Protein AF-A0A377AG97-F1 (afdb_monomer)

Nearest PDB structures (foldseek):
  5z38-assembly1_A  TM=9.979E-01  e=3.075E-13  Escherichia coli
  1k3e-assembly2_B-2  TM=8.581E-01  e=1.111E-08  Escherichia coli O157:H7
  5wez-assembly1_A  TM=9.655E-01  e=1.868E-07  Escherichia coli O127:H6 str. E2348/69
  3epu-assembly1_B  TM=1.001E+00  e=1.524E-06  Salmonella enterica subsp. enterica serovar Typhimurium
  3epu-assembly1_A  TM=9.786E-01  e=7.390E-07  Salmonella enterica subsp. enterica serovar Typhimurium

Organism: Escherichia coli (NCBI:txid562)

Structure (mmCIF, N/CA/C/O backbone):
data_AF-A0A377AG97-F1
#
_entry.id   AF-A0A377AG97-F1
#
loop_
_atom_site.group_PDB
_atom_site.id
_atom_site.type_symbol
_atom_site.label_atom_id
_atom_site.label_alt_id
_atom_site.label_comp_id
_atom_site.label_asym_id
_atom_site.label_entity_id
_atom_site.label_seq_id
_atom_site.pdbx_PDB_ins_code
_atom_site.Cartn_x
_atom_site.Cartn_y
_atom_site.Cartn_z
_atom_site.occupancy
_atom_site.B_iso_or_equiv
_atom_site.auth_seq_id
_atom_site.auth_comp_id
_atom_site.auth_asym_id
_atom_site.auth_atom_id
_atom_site.pdbx_PDB_model_num
ATOM 1 N N . MET A 1 1 ? -12.665 0.846 2.589 1.00 66.75 1 MET A N 1
ATOM 2 C CA . MET A 1 1 ? -12.618 0.433 1.165 1.00 66.75 1 MET A CA 1
ATOM 3 C C . MET A 1 1 ? -12.734 1.598 0.177 1.00 66.75 1 MET A C 1
ATOM 5 O O . MET A 1 1 ? -12.003 1.565 -0.797 1.00 66.75 1 MET A O 1
ATOM 9 N N . ASN A 1 2 ? -13.550 2.639 0.414 1.00 82.50 2 ASN A N 1
ATOM 10 C 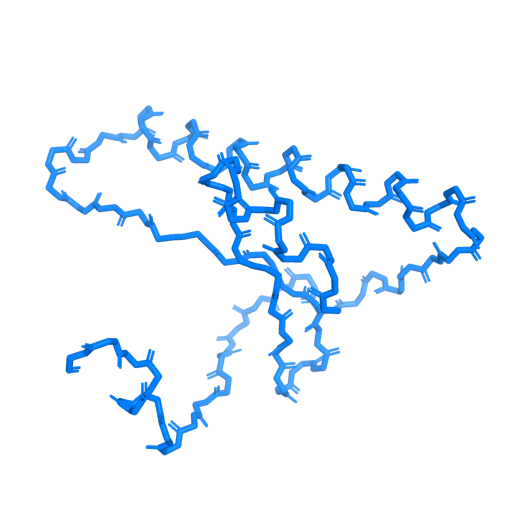CA . ASN A 1 2 ? -13.719 3.772 -0.525 1.00 82.50 2 ASN A CA 1
ATOM 11 C C . ASN A 1 2 ? -12.401 4.468 -0.953 1.00 82.50 2 ASN A C 1
ATOM 13 O O . ASN A 1 2 ? -12.246 4.844 -2.107 1.00 82.50 2 ASN A O 1
ATOM 17 N N . ALA A 1 3 ? -11.415 4.566 -0.052 1.00 84.88 3 ALA A N 1
ATOM 18 C CA . ALA A 1 3 ? -10.110 5.164 -0.351 1.00 84.88 3 ALA A CA 1
ATOM 19 C C . ALA A 1 3 ? -9.324 4.451 -1.473 1.00 84.88 3 ALA A C 1
ATOM 21 O O . ALA A 1 3 ? -8.532 5.096 -2.153 1.00 84.88 3 ALA A O 1
ATOM 22 N N . ASN A 1 4 ? -9.565 3.154 -1.716 1.00 89.12 4 ASN A N 1
ATOM 23 C CA . ASN A 1 4 ? -8.880 2.424 -2.790 1.00 89.12 4 ASN A CA 1
ATOM 24 C C . ASN A 1 4 ? -9.247 2.923 -4.191 1.00 89.12 4 ASN A C 1
ATOM 26 O O . ASN A 1 4 ? -8.459 2.726 -5.108 1.00 89.12 4 ASN A O 1
ATOM 30 N N . LEU A 1 5 ? -10.393 3.591 -4.364 1.00 87.44 5 LEU A N 1
ATOM 31 C CA . LEU A 1 5 ? -10.730 4.230 -5.639 1.00 87.44 5 LEU A CA 1
ATOM 32 C C . LEU A 1 5 ? -9.748 5.363 -5.951 1.00 87.44 5 LEU A C 1
ATOM 34 O O . LEU A 1 5 ? -9.176 5.401 -7.034 1.00 87.44 5 LEU A O 1
ATOM 38 N N . TRP A 1 6 ? -9.476 6.219 -4.963 1.00 85.06 6 TRP A N 1
ATOM 39 C CA . TRP A 1 6 ? -8.508 7.303 -5.107 1.00 85.06 6 TRP A CA 1
ATOM 40 C C . TRP A 1 6 ? -7.080 6.777 -5.306 1.00 85.06 6 TRP A C 1
ATOM 42 O O . TRP A 1 6 ? -6.357 7.277 -6.164 1.00 85.06 6 TRP A O 1
ATOM 52 N N . PHE A 1 7 ? -6.675 5.731 -4.575 1.00 89.44 7 PHE A N 1
ATOM 53 C CA . PHE A 1 7 ? -5.368 5.102 -4.797 1.00 89.44 7 PHE A CA 1
ATOM 54 C C . PHE A 1 7 ? -5.232 4.529 -6.215 1.00 89.44 7 PHE A C 1
ATOM 56 O O . PHE A 1 7 ? -4.209 4.751 -6.863 1.00 89.44 7 PHE A O 1
ATOM 63 N N . ALA A 1 8 ? -6.270 3.857 -6.724 1.00 87.69 8 ALA A N 1
ATOM 64 C CA . ALA A 1 8 ? -6.276 3.293 -8.072 1.00 87.69 8 ALA A CA 1
ATOM 65 C C . ALA A 1 8 ? -6.205 4.371 -9.168 1.00 87.69 8 ALA A C 1
ATOM 67 O O . ALA A 1 8 ? -5.462 4.201 -10.133 1.00 87.69 8 ALA A O 1
ATOM 68 N N . GLU A 1 9 ? -6.922 5.488 -9.013 1.00 87.50 9 GLU A N 1
ATOM 69 C CA . GLU A 1 9 ? -6.882 6.613 -9.964 1.00 87.50 9 GLU A CA 1
ATOM 70 C C . GLU A 1 9 ? -5.488 7.244 -10.082 1.00 87.50 9 GLU A C 1
ATOM 72 O O . GLU A 1 9 ? -5.101 7.682 -11.163 1.00 87.50 9 GLU A O 1
ATOM 77 N N . ASN A 1 10 ? -4.717 7.256 -8.992 1.00 86.62 10 ASN A N 1
ATOM 78 C CA . ASN A 1 10 ? -3.381 7.853 -8.954 1.00 86.62 10 ASN A CA 1
ATOM 79 C C . ASN A 1 10 ? -2.249 6.860 -9.267 1.00 86.62 10 ASN A C 1
ATOM 81 O O . ASN A 1 10 ? -1.081 7.232 -9.186 1.00 86.62 10 ASN A O 1
ATOM 85 N N . GLY A 1 11 ? -2.567 5.599 -9.591 1.00 86.88 11 GLY A N 1
ATOM 86 C CA . GLY A 1 11 ? -1.556 4.548 -9.762 1.00 86.88 11 GLY A CA 1
ATOM 87 C C . GLY A 1 11 ? -0.762 4.258 -8.482 1.00 86.88 11 GLY A C 1
ATOM 88 O O . GLY A 1 11 ? 0.373 3.796 -8.555 1.00 86.88 11 GLY A O 1
ATOM 89 N N . GLY A 1 12 ? -1.339 4.575 -7.321 1.00 90.06 12 GLY A N 1
ATOM 90 C CA . GLY A 1 12 ? -0.704 4.436 -6.018 1.00 90.06 12 GLY A CA 1
ATOM 91 C C . GLY A 1 12 ? -0.753 3.009 -5.456 1.00 90.06 12 GLY A C 1
ATOM 92 O O . GLY A 1 12 ? -1.265 2.086 -6.097 1.00 90.06 12 GLY A O 1
ATOM 93 N N . PRO A 1 13 ? -0.233 2.813 -4.232 1.00 96.75 13 PRO A N 1
ATOM 94 C CA . PRO A 1 13 ? -0.298 1.531 -3.540 1.00 96.75 13 PRO A CA 1
ATOM 95 C C . PRO A 1 13 ? -1.739 1.111 -3.234 1.00 96.75 13 PRO A C 1
ATOM 97 O O . PRO A 1 13 ? -2.620 1.938 -3.010 1.00 96.75 13 PRO A O 1
ATOM 100 N N . TYR A 1 14 ? -1.961 -0.194 -3.131 1.00 96.00 14 TYR A N 1
ATOM 101 C CA . TYR A 1 14 ? -3.224 -0.761 -2.674 1.00 96.00 14 TYR A CA 1
ATOM 102 C C . TYR A 1 14 ? -3.318 -0.693 -1.149 1.00 96.00 14 TYR A C 1
ATOM 104 O O . TYR A 1 14 ? -2.407 -1.149 -0.456 1.00 96.00 14 TYR A O 1
ATOM 112 N N . LEU A 1 15 ? -4.440 -0.191 -0.627 1.00 96.25 15 LEU A N 1
ATOM 113 C CA . LEU A 1 15 ? -4.779 -0.289 0.791 1.00 96.25 15 LEU A CA 1
ATOM 114 C C . LEU A 1 15 ? -5.320 -1.689 1.095 1.00 96.25 15 LEU A C 1
ATOM 116 O O . LEU A 1 15 ? -6.396 -2.071 0.618 1.00 96.25 15 LEU A O 1
ATOM 120 N N . CYS A 1 16 ? -4.578 -2.425 1.913 1.00 95.25 16 CYS A N 1
ATOM 121 C CA . CYS A 1 16 ? -4.776 -3.836 2.221 1.00 95.25 16 CYS A CA 1
ATOM 122 C C . CYS A 1 16 ? -4.906 -4.064 3.730 1.00 95.25 16 CYS A C 1
ATOM 124 O O . CYS A 1 16 ? -4.477 -3.245 4.538 1.00 95.25 16 CYS A O 1
ATOM 126 N N . TYR A 1 17 ? -5.463 -5.213 4.101 1.00 96.12 17 TYR A N 1
ATOM 127 C CA . TYR A 1 17 ? -5.460 -5.720 5.471 1.00 96.12 17 TYR A CA 1
ATOM 128 C C . TYR A 1 17 ? -4.634 -7.005 5.518 1.00 96.12 17 TYR A C 1
ATOM 130 O O . TYR A 1 17 ? -4.866 -7.904 4.705 1.00 96.12 17 TYR A O 1
ATOM 138 N N . GLU A 1 18 ? -3.681 -7.087 6.441 1.00 95.69 18 GLU A N 1
ATOM 139 C CA . GLU A 1 18 ? -2.912 -8.302 6.712 1.00 95.69 18 GLU A CA 1
ATOM 140 C C . GLU A 1 18 ? -3.547 -9.040 7.885 1.00 95.69 18 GLU A C 1
ATOM 142 O O . GLU A 1 18 ? -3.688 -8.492 8.976 1.00 95.69 18 GLU A O 1
ATOM 147 N N . SER A 1 19 ? -3.969 -10.282 7.661 1.00 93.44 19 SER A N 1
ATOM 148 C CA . SER A 1 19 ? -4.754 -11.015 8.653 1.00 93.44 19 SER A CA 1
ATOM 149 C C . SER A 1 19 ? -3.934 -11.563 9.819 1.00 93.44 19 SER A C 1
ATOM 151 O O . SER A 1 19 ? -4.502 -11.785 10.884 1.00 93.44 19 SER A O 1
ATOM 153 N N . GLY A 1 20 ? -2.634 -11.806 9.635 1.00 92.56 20 GLY A N 1
ATOM 154 C CA . GLY A 1 20 ? -1.768 -12.405 10.656 1.00 92.56 20 GLY A CA 1
ATOM 155 C C . GLY A 1 20 ? -1.432 -11.437 11.783 1.00 92.56 20 GLY A C 1
ATOM 156 O O . GLY A 1 20 ? -1.598 -11.760 12.955 1.00 92.56 20 GLY A O 1
ATOM 157 N N . ALA A 1 21 ? -1.009 -10.234 11.417 1.00 93.00 21 ALA A N 1
ATOM 158 C CA . ALA A 1 21 ? -0.681 -9.121 12.294 1.00 93.00 21 ALA A CA 1
ATOM 159 C C . ALA A 1 21 ? -1.877 -8.194 12.553 1.00 93.00 21 ALA A C 1
ATOM 161 O O . ALA A 1 21 ? -1.763 -7.252 13.329 1.00 93.00 21 ALA A O 1
ATOM 162 N N . GLN A 1 22 ? -3.010 -8.432 11.885 1.00 94.62 22 GLN A N 1
ATOM 163 C CA . GLN A 1 22 ? -4.203 -7.585 11.943 1.00 94.62 22 GLN A CA 1
ATOM 164 C C . GLN A 1 22 ? -3.919 -6.116 11.586 1.00 94.62 22 GLN A C 1
ATOM 166 O O . GLN A 1 22 ? -4.562 -5.202 12.102 1.00 94.62 22 GLN A O 1
ATOM 171 N N . SER A 1 23 ? -2.963 -5.888 10.685 1.00 94.69 23 SER A N 1
ATOM 172 C CA . SER A 1 23 ? -2.445 -4.563 10.358 1.00 94.69 23 SER A CA 1
AT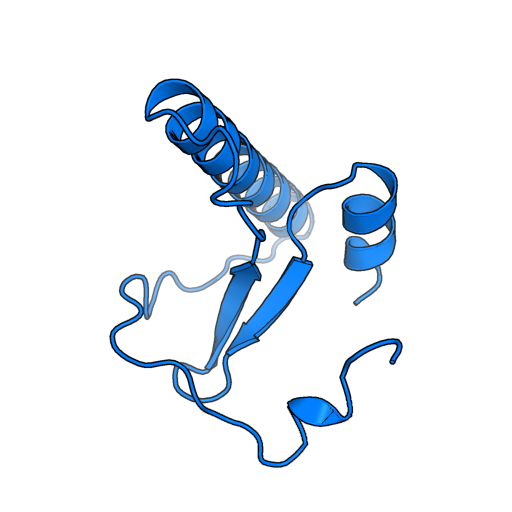OM 173 C C . SER A 1 23 ? -3.006 -4.021 9.044 1.00 94.69 23 SER A C 1
ATOM 175 O O . SER A 1 23 ? -3.408 -4.753 8.133 1.00 94.69 23 SER A O 1
ATOM 177 N N . LEU A 1 24 ? -3.037 -2.693 8.946 1.00 96.06 24 LEU A N 1
ATOM 178 C CA . LEU A 1 24 ? -3.316 -1.983 7.703 1.00 96.06 24 LEU A CA 1
ATOM 179 C C . LEU A 1 24 ? -2.012 -1.846 6.907 1.00 96.06 24 LEU A C 1
ATOM 181 O O . LEU A 1 24 ? -1.006 -1.398 7.450 1.00 96.06 24 LEU A O 1
ATOM 185 N N . LEU A 1 25 ? -2.033 -2.197 5.622 1.00 95.62 25 LEU A N 1
ATOM 186 C CA . LEU A 1 25 ? -0.856 -2.183 4.752 1.00 95.62 25 LEU A CA 1
ATOM 187 C C . LEU A 1 25 ? -1.089 -1.353 3.490 1.00 95.62 25 LEU A C 1
ATOM 189 O O . LEU A 1 25 ? -2.190 -1.335 2.940 1.00 95.62 25 LEU A O 1
ATOM 193 N N . LEU A 1 26 ? -0.017 -0.740 2.988 1.00 96.81 26 LEU A N 1
ATOM 194 C CA . LEU A 1 26 ? 0.058 -0.189 1.637 1.00 96.81 26 LEU A CA 1
ATOM 195 C C . LEU A 1 26 ? 0.994 -1.065 0.801 1.00 96.81 26 LEU A C 1
ATOM 197 O O . LEU A 1 26 ? 2.190 -1.133 1.070 1.00 96.81 26 LEU A O 1
ATOM 201 N N . AL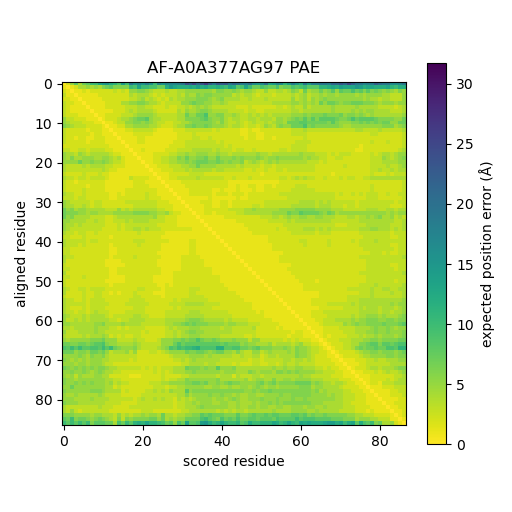A A 1 27 ? 0.444 -1.757 -0.196 1.00 96.69 27 ALA A N 1
ATOM 202 C CA . ALA A 1 27 ? 1.193 -2.674 -1.052 1.00 96.69 27 ALA A CA 1
ATOM 203 C C . ALA A 1 27 ? 1.379 -2.081 -2.454 1.00 96.69 27 ALA A C 1
ATOM 205 O O . ALA A 1 27 ? 0.400 -1.760 -3.127 1.00 96.69 27 ALA A O 1
ATOM 206 N N . LEU A 1 28 ? 2.626 -1.979 -2.918 1.00 97.00 28 LEU A N 1
ATOM 207 C CA . LEU A 1 28 ? 2.965 -1.508 -4.262 1.00 97.00 28 LEU A CA 1
ATOM 208 C C . LEU A 1 28 ? 3.836 -2.542 -4.973 1.00 97.00 28 LEU A C 1
ATOM 210 O O . LEU A 1 28 ? 4.807 -3.050 -4.413 1.00 97.00 28 LEU A O 1
ATOM 214 N N . ARG A 1 29 ? 3.480 -2.877 -6.215 1.00 97.12 29 ARG A N 1
ATOM 215 C CA . ARG A 1 29 ? 4.272 -3.795 -7.036 1.00 97.12 29 ARG A CA 1
ATOM 216 C C . ARG A 1 29 ? 5.379 -3.018 -7.740 1.00 97.12 29 ARG A C 1
ATOM 218 O O . ARG A 1 29 ? 5.081 -2.170 -8.571 1.00 97.12 29 ARG A O 1
ATOM 225 N N . PHE A 1 30 ? 6.627 -3.414 -7.511 1.00 97.25 30 PHE A N 1
ATOM 226 C CA . PHE A 1 30 ? 7.780 -2.911 -8.251 1.00 97.25 30 PHE A CA 1
ATOM 227 C C . PHE A 1 30 ? 8.209 -3.909 -9.347 1.00 97.25 30 PHE A C 1
ATOM 229 O O . PHE A 1 30 ? 8.475 -5.075 -9.030 1.00 97.25 30 PHE A O 1
ATOM 236 N N . PRO A 1 31 ? 8.234 -3.526 -10.638 1.00 96.62 31 PRO A N 1
ATOM 237 C CA . PRO A 1 31 ? 8.752 -4.384 -11.701 1.00 96.62 31 PRO A CA 1
ATOM 238 C C . PRO A 1 31 ? 10.278 -4.531 -11.594 1.00 96.62 31 PRO A C 1
ATOM 240 O O . PRO A 1 31 ? 10.979 -3.570 -11.295 1.00 96.62 31 PRO A O 1
ATOM 243 N N . LEU A 1 32 ? 10.790 -5.738 -11.855 1.00 97.00 32 LEU A N 1
ATOM 244 C CA . LEU A 1 32 ? 12.232 -6.022 -11.800 1.00 97.00 32 LEU A CA 1
ATOM 245 C C . LEU A 1 32 ? 12.951 -5.777 -13.135 1.00 97.00 32 LEU A C 1
ATOM 247 O O . LEU A 1 32 ? 14.169 -5.612 -13.151 1.00 97.00 32 LEU A O 1
ATOM 251 N N . ASP A 1 33 ? 12.207 -5.732 -14.238 1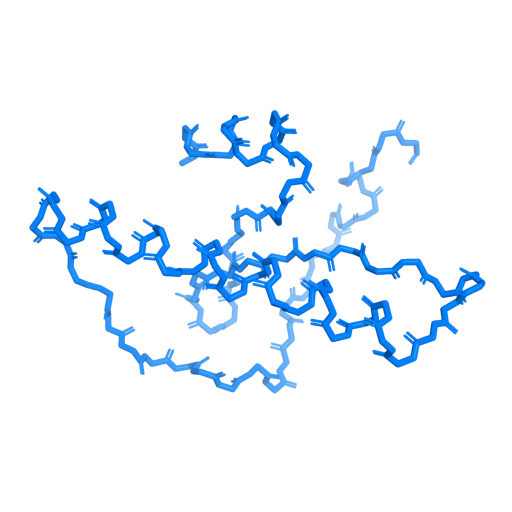.00 97.56 33 ASP A N 1
ATOM 252 C CA . ASP A 1 33 ? 12.752 -5.392 -15.550 1.00 97.56 33 ASP A CA 1
ATOM 253 C C . ASP A 1 33 ? 13.192 -3.916 -15.552 1.00 97.56 33 ASP A C 1
ATOM 255 O O . ASP A 1 33 ? 12.435 -3.034 -15.142 1.00 97.56 33 ASP A O 1
ATOM 259 N N . ASP A 1 34 ? 14.433 -3.648 -15.974 1.00 96.69 34 ASP A N 1
ATOM 260 C CA . ASP A 1 34 ? 15.079 -2.324 -15.936 1.00 96.69 34 ASP A CA 1
ATOM 261 C C . ASP A 1 34 ? 15.082 -1.642 -14.552 1.00 96.69 34 ASP A C 1
ATOM 263 O O . ASP A 1 34 ? 15.134 -0.406 -14.451 1.00 96.69 34 ASP A O 1
ATOM 267 N N . ALA A 1 35 ? 15.014 -2.427 -13.474 1.00 98.00 35 ALA A N 1
ATOM 268 C CA . ALA A 1 35 ? 15.067 -1.922 -12.112 1.00 98.00 35 ALA A CA 1
ATOM 269 C C . ALA A 1 35 ? 16.429 -1.287 -11.799 1.00 98.00 35 ALA A C 1
ATOM 271 O O . ALA A 1 35 ? 17.484 -1.874 -12.041 1.00 98.00 35 ALA A O 1
ATOM 272 N N . THR A 1 36 ? 16.396 -0.101 -11.193 1.00 98.06 36 THR A N 1
ATOM 273 C CA . THR A 1 36 ? 17.574 0.539 -10.600 1.00 98.06 36 THR A CA 1
ATOM 274 C C . THR A 1 36 ? 17.281 0.907 -9.147 1.00 98.06 36 THR A C 1
ATOM 276 O O . THR A 1 36 ? 16.106 1.059 -8.789 1.00 98.06 36 THR A O 1
ATOM 279 N N . PRO A 1 37 ? 18.313 1.064 -8.300 1.00 98.38 37 PRO A N 1
ATOM 280 C CA . PRO A 1 37 ? 18.130 1.532 -6.932 1.00 98.38 37 PRO A CA 1
ATOM 281 C C . PRO A 1 37 ? 17.380 2.866 -6.857 1.00 98.38 37 PRO A C 1
ATOM 283 O O . PRO A 1 37 ? 16.502 3.002 -6.015 1.00 98.38 37 PRO A O 1
ATOM 286 N N . GLU A 1 38 ? 17.637 3.805 -7.776 1.00 98.19 38 GLU A N 1
ATOM 287 C CA . GLU A 1 38 ? 16.936 5.096 -7.792 1.00 98.19 38 GLU A CA 1
ATOM 288 C C . GLU A 1 38 ? 15.444 4.927 -8.093 1.00 98.19 38 GLU A C 1
ATOM 290 O O . GLU A 1 38 ? 14.606 5.591 -7.489 1.00 98.19 38 GLU A O 1
ATOM 295 N N . LYS A 1 39 ? 15.081 4.025 -9.016 1.00 98.00 39 LYS A N 1
ATOM 296 C CA . LYS A 1 39 ? 13.668 3.715 -9.281 1.00 98.00 39 LYS A CA 1
ATOM 297 C C . LYS A 1 39 ? 13.009 3.091 -8.055 1.00 98.00 39 LYS A C 1
ATOM 299 O O . LYS A 1 39 ? 11.892 3.465 -7.730 1.00 98.00 39 LYS A O 1
ATOM 304 N N . LEU A 1 40 ? 13.696 2.182 -7.364 1.00 98.25 40 LEU A N 1
ATOM 305 C CA . LEU A 1 40 ? 13.171 1.567 -6.147 1.00 98.25 40 LEU A CA 1
ATOM 306 C C . LEU A 1 40 ? 12.974 2.600 -5.027 1.00 98.25 40 LEU A C 1
ATOM 308 O O . LEU A 1 40 ? 11.930 2.598 -4.386 1.00 98.25 40 LEU A O 1
ATOM 312 N N . GLU A 1 41 ? 13.942 3.492 -4.813 1.00 98.19 41 GLU A N 1
ATOM 313 C CA . GLU A 1 41 ? 13.851 4.560 -3.811 1.00 98.19 41 GLU A CA 1
ATOM 314 C C . GLU A 1 41 ? 12.686 5.512 -4.109 1.00 98.19 41 GLU A C 1
ATOM 316 O O . GLU A 1 41 ? 11.885 5.799 -3.222 1.00 98.19 41 GLU A O 1
ATOM 321 N N . ASN A 1 42 ? 12.509 5.908 -5.373 1.00 97.25 42 ASN A N 1
ATOM 322 C CA . ASN A 1 42 ? 11.367 6.725 -5.790 1.00 97.25 42 ASN A CA 1
ATOM 323 C C . ASN A 1 42 ? 10.018 6.030 -5.534 1.00 97.25 42 ASN A C 1
ATOM 325 O O . ASN A 1 42 ? 9.060 6.680 -5.122 1.00 97.25 42 ASN A O 1
ATOM 329 N N . GLU A 1 43 ? 9.928 4.719 -5.755 1.00 97.56 43 GLU A N 1
ATOM 330 C CA . GLU A 1 43 ? 8.699 3.947 -5.526 1.00 97.56 43 GLU A CA 1
ATOM 331 C C . GLU A 1 43 ? 8.428 3.727 -4.027 1.00 97.56 43 GLU A C 1
ATOM 333 O O . GLU A 1 43 ? 7.278 3.775 -3.591 1.00 97.56 43 GLU A O 1
ATOM 338 N N . ILE A 1 44 ? 9.473 3.579 -3.203 1.00 97.88 44 ILE A N 1
ATOM 339 C CA . ILE A 1 44 ? 9.348 3.605 -1.736 1.00 97.88 44 ILE A CA 1
ATOM 340 C C . ILE A 1 44 ? 8.804 4.966 -1.278 1.00 97.88 44 ILE A C 1
ATOM 342 O O . ILE A 1 44 ? 7.882 5.014 -0.464 1.00 97.88 44 ILE A O 1
ATOM 346 N N . GLU A 1 45 ? 9.299 6.066 -1.845 1.00 97.62 45 GLU A N 1
ATOM 347 C CA . GLU A 1 45 ? 8.842 7.423 -1.526 1.00 97.62 45 GLU A CA 1
ATOM 348 C C . GLU A 1 45 ? 7.349 7.631 -1.852 1.00 97.62 45 GLU A C 1
ATOM 350 O O . GLU A 1 45 ? 6.628 8.312 -1.118 1.00 97.62 45 GLU A O 1
ATOM 355 N N . VAL A 1 46 ? 6.842 7.004 -2.922 1.00 95.88 46 VAL A N 1
ATOM 356 C CA . VAL A 1 46 ? 5.402 6.990 -3.250 1.00 95.88 46 VAL A CA 1
ATOM 357 C C . VAL A 1 46 ? 4.588 6.305 -2.148 1.00 95.88 46 VAL A C 1
ATOM 359 O O . VAL A 1 46 ? 3.518 6.801 -1.768 1.00 95.88 46 VAL A O 1
ATOM 362 N N . VAL A 1 47 ? 5.084 5.191 -1.601 1.00 96.88 47 VAL A N 1
ATOM 363 C CA . VAL A 1 47 ? 4.431 4.484 -0.488 1.00 96.88 47 VAL A CA 1
ATOM 364 C C . VAL A 1 47 ? 4.446 5.338 0.779 1.00 96.88 47 VAL A C 1
ATOM 366 O O . VAL A 1 47 ? 3.399 5.491 1.407 1.00 96.88 47 VAL A O 1
ATOM 369 N N . VAL A 1 48 ? 5.578 5.958 1.122 1.00 97.31 48 VAL A N 1
ATOM 370 C CA . VAL A 1 48 ? 5.700 6.825 2.309 1.00 97.31 48 VAL A CA 1
ATOM 371 C C . VAL A 1 48 ? 4.735 8.010 2.230 1.00 97.31 48 VAL A C 1
ATOM 373 O O . VAL A 1 48 ? 3.941 8.209 3.148 1.00 97.31 48 VAL A O 1
ATOM 376 N N . LYS A 1 49 ? 4.684 8.731 1.103 1.00 96.62 49 LYS A N 1
ATOM 377 C CA . LYS A 1 49 ? 3.722 9.837 0.901 1.00 96.62 49 LYS A CA 1
ATOM 378 C C . LYS A 1 49 ? 2.268 9.379 0.991 1.00 96.62 49 LYS A C 1
ATOM 380 O O . LYS A 1 49 ? 1.399 10.099 1.481 1.00 96.62 49 LYS A O 1
ATOM 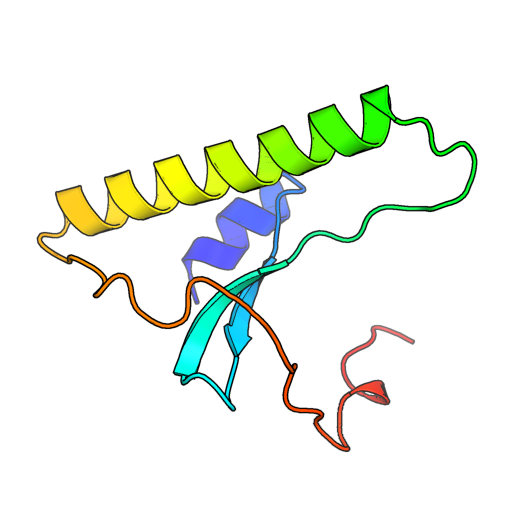385 N N . SER A 1 50 ? 1.985 8.167 0.525 1.00 95.75 50 SER A N 1
ATOM 386 C CA . SER A 1 50 ? 0.659 7.561 0.648 1.00 95.75 50 SER A CA 1
ATOM 387 C C . SER A 1 50 ? 0.302 7.256 2.107 1.00 95.75 50 SER A C 1
ATOM 389 O O . SER A 1 50 ? -0.838 7.489 2.512 1.00 95.75 50 SER A O 1
ATOM 391 N N . MET A 1 51 ? 1.268 6.798 2.912 1.00 95.94 51 MET A N 1
ATOM 392 C CA . MET A 1 51 ? 1.102 6.613 4.358 1.00 95.94 51 MET A CA 1
ATOM 393 C C . MET A 1 51 ? 0.858 7.949 5.066 1.00 95.94 51 MET A C 1
ATOM 395 O O . MET A 1 51 ? -0.064 8.043 5.872 1.00 95.94 51 MET A O 1
ATOM 399 N N . GLU A 1 52 ? 1.625 8.992 4.742 1.00 95.62 52 GLU A N 1
ATOM 400 C CA . GLU A 1 52 ? 1.450 10.341 5.303 1.00 95.62 52 GLU A CA 1
ATOM 401 C C . GLU A 1 52 ? 0.043 10.889 5.040 1.00 95.62 52 GLU A C 1
ATOM 403 O O . GLU A 1 52 ? -0.640 11.337 5.963 1.00 95.62 52 GLU A O 1
ATOM 408 N N . ASN A 1 53 ? -0.428 10.788 3.794 1.00 93.50 53 ASN A N 1
ATOM 409 C CA . ASN A 1 53 ? -1.777 11.211 3.418 1.00 93.50 53 ASN A CA 1
ATOM 410 C C . ASN A 1 53 ? -2.858 10.417 4.158 1.00 93.50 53 ASN A C 1
ATOM 412 O O . ASN A 1 53 ? -3.861 10.987 4.590 1.00 93.50 53 ASN A O 1
ATOM 416 N N . LEU A 1 54 ? -2.658 9.108 4.334 1.00 93.69 54 LEU A N 1
ATOM 417 C CA . LEU A 1 54 ? -3.581 8.265 5.086 1.00 93.69 54 LEU A CA 1
ATOM 418 C C . LEU A 1 54 ? -3.649 8.689 6.557 1.00 93.69 54 LEU A C 1
ATOM 420 O O . LEU A 1 54 ? -4.748 8.877 7.081 1.00 93.69 54 LEU A O 1
ATOM 424 N N . TYR A 1 55 ? -2.501 8.905 7.203 1.00 94.06 55 TYR A N 1
ATOM 425 C CA . TYR A 1 55 ? -2.446 9.420 8.571 1.00 94.06 55 TYR A CA 1
ATOM 426 C C . TYR A 1 55 ? -3.131 10.781 8.696 1.00 94.06 55 TYR A C 1
ATOM 428 O O . TYR A 1 55 ? -3.899 10.985 9.635 1.00 94.06 55 TYR A O 1
ATOM 436 N N . LEU A 1 56 ? -2.923 11.688 7.738 1.00 94.38 56 LEU A N 1
ATOM 437 C CA . LEU A 1 56 ? -3.565 13.002 7.726 1.00 94.38 56 LEU A CA 1
ATOM 438 C C . LEU A 1 56 ? -5.094 12.898 7.631 1.00 94.38 56 LEU A C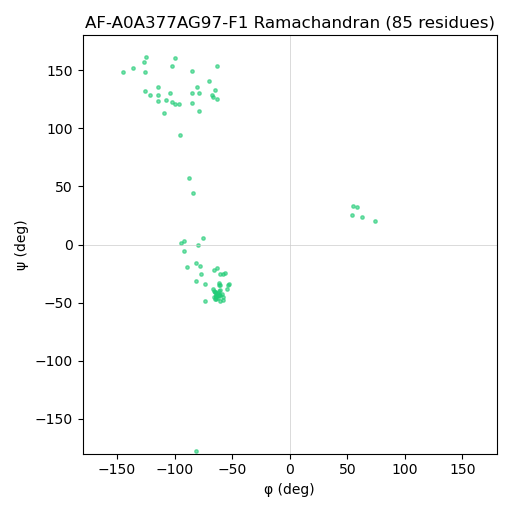 1
ATOM 440 O O . LEU A 1 56 ? -5.809 13.560 8.382 1.00 94.38 56 LEU A O 1
ATOM 444 N N . VAL A 1 57 ? -5.612 12.062 6.727 1.00 93.62 57 VAL A N 1
ATOM 445 C CA . VAL A 1 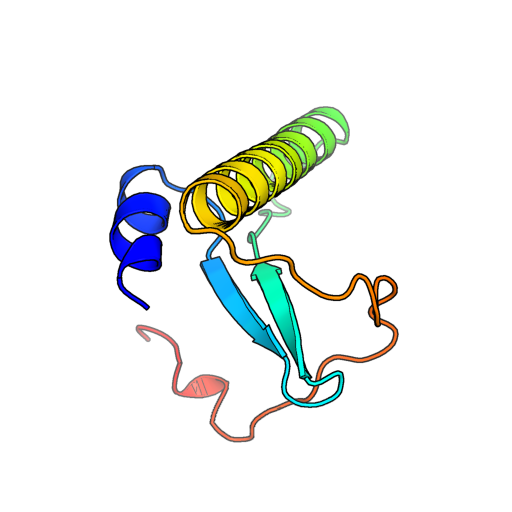57 ? -7.062 11.871 6.559 1.00 93.62 57 VAL A CA 1
ATOM 446 C C . VAL A 1 57 ? -7.687 11.259 7.810 1.00 93.62 57 VAL A C 1
ATOM 448 O O . VAL A 1 57 ? -8.730 11.740 8.254 1.00 93.62 57 VAL A O 1
ATOM 451 N N . LEU A 1 58 ? -7.056 10.239 8.398 1.00 93.31 58 LEU A N 1
ATOM 452 C CA . LEU A 1 58 ? -7.539 9.612 9.631 1.00 93.31 58 LEU A CA 1
ATOM 453 C C . LEU A 1 58 ? -7.514 10.599 10.801 1.00 93.31 58 LEU A C 1
ATOM 455 O O . LEU A 1 58 ? -8.517 10.739 11.502 1.00 93.31 58 LEU A O 1
ATOM 459 N N . HIS A 1 59 ? -6.430 11.362 10.942 1.00 94.69 59 HIS A N 1
ATOM 460 C CA . HIS A 1 59 ? -6.311 12.403 11.957 1.00 94.69 59 HIS A CA 1
ATOM 461 C C . HIS A 1 59 ? -7.420 13.457 11.837 1.00 94.69 59 HIS A C 1
ATOM 463 O O . HIS A 1 59 ? -8.072 13.781 12.829 1.00 94.69 59 HIS A O 1
ATOM 469 N N . ASN A 1 60 ? -7.709 13.929 10.619 1.00 94.88 60 ASN A N 1
ATOM 470 C CA . ASN A 1 60 ? -8.792 14.885 10.356 1.00 94.88 60 ASN A CA 1
ATOM 471 C C . ASN A 1 60 ? -10.188 14.328 10.689 1.00 94.88 60 ASN A C 1
ATOM 473 O O . ASN A 1 60 ? -11.130 15.097 10.875 1.00 94.88 60 ASN A O 1
ATOM 477 N N . GLN A 1 61 ? -10.330 13.003 10.771 1.00 95.69 61 GLN A N 1
ATOM 478 C CA . GLN A 1 61 ? -11.552 12.313 11.191 1.00 95.69 61 GLN A CA 1
ATOM 479 C C . GLN A 1 61 ? -11.562 11.965 12.689 1.00 95.69 61 GLN A C 1
ATOM 481 O O . GLN A 1 61 ? -12.526 11.370 13.167 1.00 95.69 61 GLN A O 1
ATOM 486 N N . GLY A 1 62 ? -10.517 12.328 13.440 1.00 96.38 62 GLY A N 1
ATOM 487 C CA . GLY A 1 62 ? -10.369 11.979 14.854 1.00 96.38 62 GLY A CA 1
ATOM 488 C C . GLY A 1 62 ? -9.992 10.514 15.094 1.00 96.38 62 GLY A C 1
ATOM 489 O O . GLY A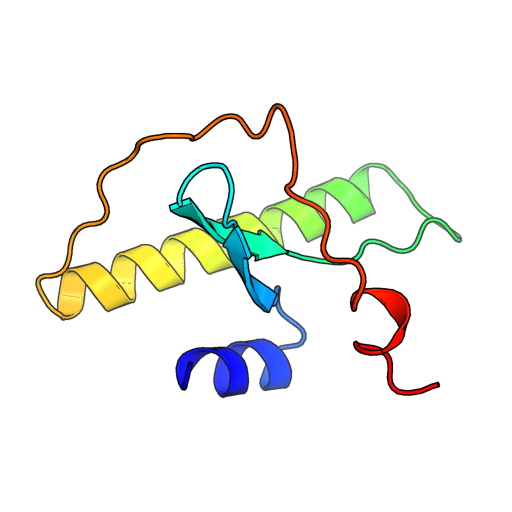 1 62 ? -10.215 10.004 16.190 1.00 96.38 62 GLY A O 1
ATOM 490 N N . ILE A 1 63 ? -9.449 9.830 14.082 1.00 96.31 63 ILE A N 1
ATOM 491 C CA . ILE A 1 63 ? -9.009 8.434 14.151 1.00 96.31 63 ILE A CA 1
ATOM 492 C C . ILE A 1 63 ? -7.483 8.399 14.243 1.00 96.31 63 ILE A C 1
ATOM 494 O O . ILE A 1 63 ? -6.786 8.989 13.418 1.00 96.31 63 ILE A O 1
ATOM 498 N N . THR A 1 64 ? -6.965 7.644 15.208 1.00 94.94 64 THR A N 1
ATOM 499 C CA . THR A 1 64 ? -5.533 7.361 15.347 1.00 94.94 64 THR A CA 1
ATOM 500 C C . THR A 1 64 ? -5.334 5.855 15.280 1.00 94.94 64 THR A C 1
ATOM 502 O O . THR A 1 64 ? -6.015 5.117 15.989 1.00 94.94 64 THR A O 1
ATOM 505 N N . LEU A 1 65 ? -4.422 5.399 14.422 1.00 92.81 65 LEU A N 1
ATOM 506 C CA . LEU A 1 65 ? -4.017 3.995 14.382 1.00 92.81 65 LEU A CA 1
ATOM 507 C C . LEU A 1 65 ? -2.999 3.731 15.493 1.00 92.81 65 LEU A C 1
ATOM 509 O O . LEU A 1 65 ? -2.065 4.515 15.676 1.00 92.81 65 LEU A O 1
ATOM 513 N N . GLU A 1 66 ? -3.164 2.627 16.215 1.00 94.12 66 GLU A N 1
ATOM 514 C CA . GLU A 1 66 ? -2.120 2.119 17.103 1.00 94.12 66 GLU A CA 1
ATOM 515 C C . GLU A 1 66 ? -0.935 1.658 16.250 1.00 94.12 66 GLU A C 1
ATOM 517 O O . GLU A 1 66 ? -1.100 0.906 15.289 1.00 94.12 66 GLU A O 1
ATOM 522 N N . ASN A 1 67 ? 0.263 2.155 16.564 1.00 91.12 67 ASN A N 1
ATOM 523 C CA . ASN A 1 67 ? 1.453 1.912 15.751 1.00 91.12 67 ASN A CA 1
ATOM 524 C C . ASN A 1 67 ? 2.164 0.612 16.158 1.00 91.12 67 ASN A C 1
ATOM 526 O O . ASN A 1 67 ? 3.328 0.608 16.569 1.00 91.12 67 ASN A O 1
ATOM 530 N N . GLU A 1 68 ? 1.420 -0.486 16.094 1.00 90.12 68 GLU A N 1
ATOM 531 C CA . GLU A 1 68 ? 1.888 -1.839 16.378 1.00 90.12 68 GLU A CA 1
ATOM 532 C C . GLU A 1 68 ? 2.200 -2.586 15.072 1.00 90.12 68 GLU A C 1
ATOM 534 O O . GLU A 1 68 ? 1.772 -2.193 13.989 1.00 90.12 68 GLU A O 1
ATOM 539 N N . HIS A 1 69 ? 2.994 -3.659 15.150 1.00 91.25 69 HIS A N 1
ATOM 540 C CA . HIS A 1 69 ? 3.332 -4.506 13.992 1.00 91.25 69 HIS A CA 1
ATOM 541 C C . HIS A 1 69 ? 4.024 -3.790 12.810 1.00 91.25 69 HIS A C 1
ATOM 543 O O . HIS A 1 69 ? 3.915 -4.206 11.660 1.00 91.25 69 HIS A O 1
ATOM 549 N N . MET A 1 70 ? 4.826 -2.760 13.102 1.00 92.69 70 MET A N 1
ATOM 550 C CA . MET A 1 70 ? 5.656 -2.027 12.125 1.00 92.69 70 MET A CA 1
ATOM 551 C C . MET A 1 70 ? 6.627 -2.908 11.320 1.00 92.69 70 MET A C 1
ATOM 553 O O . MET A 1 70 ? 7.062 -2.526 10.235 1.00 92.69 70 MET A O 1
ATOM 557 N N . LYS A 1 71 ? 7.014 -4.068 11.862 1.00 94.44 71 LYS A N 1
ATOM 558 C CA . LYS A 1 71 ? 7.849 -5.054 11.172 1.00 94.44 71 LYS A CA 1
ATOM 559 C C . LYS A 1 71 ? 6.974 -6.189 10.667 1.00 94.44 71 LYS A C 1
ATOM 561 O O . LYS A 1 71 ? 6.304 -6.848 11.459 1.00 94.44 71 LYS A O 1
ATOM 566 N N . ILE A 1 72 ? 7.027 -6.428 9.362 1.00 93.56 72 ILE A N 1
ATOM 567 C CA . ILE A 1 72 ? 6.331 -7.534 8.708 1.00 93.56 72 ILE A CA 1
ATOM 568 C C . ILE A 1 72 ? 7.324 -8.693 8.595 1.00 93.56 72 ILE A C 1
ATOM 570 O O . ILE A 1 72 ? 8.129 -8.732 7.668 1.00 93.56 72 ILE A O 1
ATOM 574 N N . GLU A 1 73 ? 7.301 -9.601 9.569 1.00 93.38 73 GLU A N 1
ATOM 575 C CA . GLU A 1 73 ? 8.154 -10.803 9.567 1.00 93.38 73 GLU A CA 1
ATOM 576 C C . GLU A 1 73 ? 7.556 -11.922 8.693 1.00 93.38 73 GLU A C 1
ATOM 578 O O . GLU A 1 73 ? 8.280 -12.693 8.067 1.00 93.38 73 GLU A O 1
ATOM 583 N N . GLU A 1 74 ? 6.224 -11.990 8.617 1.00 94.31 74 GLU A N 1
ATOM 584 C CA . GLU A 1 74 ? 5.476 -12.979 7.839 1.00 94.31 74 GLU A CA 1
ATOM 585 C C . GLU A 1 74 ? 4.206 -12.341 7.252 1.00 94.31 74 GLU A C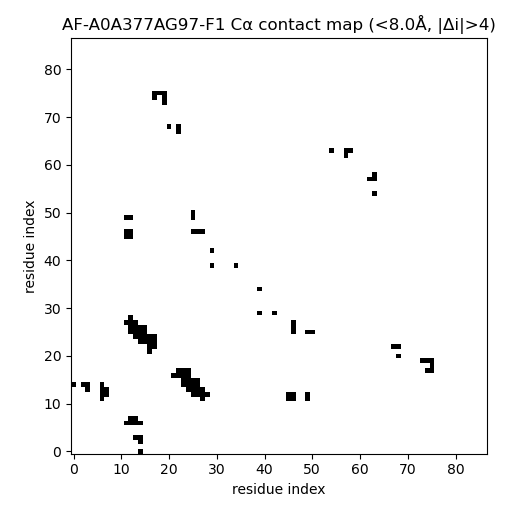 1
ATOM 587 O O . GLU A 1 74 ? 3.628 -11.432 7.846 1.00 94.31 74 GLU A O 1
ATOM 592 N N . ILE A 1 75 ? 3.775 -12.811 6.076 1.00 95.50 75 ILE A N 1
ATOM 593 C CA . ILE A 1 75 ? 2.497 -12.436 5.454 1.00 95.50 75 ILE A CA 1
ATOM 594 C C . ILE A 1 75 ? 1.613 -13.677 5.415 1.00 95.50 75 ILE A C 1
ATOM 596 O O . ILE A 1 75 ? 1.981 -14.685 4.803 1.00 95.50 75 ILE A O 1
ATOM 600 N N . SER A 1 76 ? 0.422 -13.589 6.005 1.00 94.69 76 SER A N 1
ATOM 601 C CA . SER A 1 76 ? -0.540 -14.689 5.982 1.00 94.69 76 SER A CA 1
ATOM 602 C C . SER A 1 76 ? -0.985 -14.980 4.555 1.00 94.69 76 SER A C 1
ATOM 604 O O . SER A 1 76 ? -1.481 -14.105 3.840 1.00 94.69 76 SER A O 1
ATOM 606 N N . SER A 1 77 ? -0.831 -16.231 4.126 1.00 94.56 77 SER A N 1
ATOM 607 C CA . SER A 1 77 ? -1.277 -16.651 2.800 1.00 94.56 77 SER A CA 1
ATOM 608 C C . SER A 1 77 ? -2.755 -17.037 2.801 1.00 94.56 77 SER A C 1
ATOM 610 O O . SER A 1 77 ? -3.280 -17.560 3.779 1.00 94.56 77 SER A O 1
ATOM 612 N N . SER A 1 78 ? -3.414 -16.824 1.664 1.00 95.19 78 SER A N 1
ATOM 613 C CA . SER A 1 78 ? -4.758 -17.332 1.395 1.00 95.19 78 SER A CA 1
ATOM 614 C C . SER A 1 78 ? -4.694 -18.350 0.263 1.00 95.19 78 SER A C 1
ATOM 616 O O . SER A 1 78 ? -4.083 -18.079 -0.774 1.00 95.19 78 SER A O 1
ATOM 618 N N . ASP A 1 79 ? -5.389 -19.479 0.412 1.00 96.44 79 ASP A N 1
ATOM 619 C CA . ASP A 1 79 ? -5.541 -20.475 -0.660 1.00 96.44 79 ASP A CA 1
ATOM 620 C C . ASP A 1 79 ? -6.189 -19.872 -1.916 1.00 96.44 79 ASP A C 1
ATOM 622 O O . ASP A 1 79 ? -5.924 -20.297 -3.041 1.00 96.44 79 ASP A O 1
ATOM 626 N N . ASN A 1 80 ? -6.970 -18.802 -1.742 1.00 95.31 80 ASN A N 1
ATOM 627 C CA . ASN A 1 80 ? -7.641 -18.109 -2.831 1.00 95.31 80 ASN A CA 1
ATOM 628 C C . ASN A 1 80 ? -6.735 -17.140 -3.609 1.00 95.31 80 ASN A C 1
ATOM 630 O O . ASN A 1 80 ? -7.202 -16.515 -4.559 1.00 95.31 80 ASN A O 1
ATOM 634 N N . LYS A 1 81 ? -5.450 -16.999 -3.249 1.00 92.94 81 LYS A N 1
ATOM 635 C CA . LYS A 1 81 ? -4.546 -15.977 -3.816 1.00 92.94 81 LYS A CA 1
ATOM 636 C C . LYS A 1 81 ? -4.491 -15.961 -5.344 1.00 92.94 81 LYS A C 1
ATOM 638 O O . LYS A 1 81 ? -4.356 -14.900 -5.939 1.00 92.94 81 LYS A O 1
ATOM 643 N N . HIS A 1 82 ? -4.617 -17.125 -5.975 1.00 94.00 82 HIS A N 1
ATOM 644 C CA . HIS A 1 82 ? -4.557 -17.252 -7.430 1.00 94.00 82 HIS A CA 1
ATOM 645 C C . HIS A 1 82 ? -5.854 -16.834 -8.133 1.00 94.00 82 HIS A C 1
ATOM 647 O O . HIS A 1 82 ? -5.810 -16.513 -9.313 1.00 94.00 82 HIS A O 1
ATOM 653 N N . TYR A 1 83 ? -6.982 -16.777 -7.419 1.00 95.44 83 TYR A N 1
ATOM 654 C CA . TYR A 1 83 ? -8.239 -16.241 -7.949 1.00 95.44 83 TYR A CA 1
ATOM 655 C C . TYR A 1 83 ? -8.296 -14.708 -7.887 1.00 95.44 83 TYR A C 1
ATOM 657 O O . TYR A 1 83 ? -9.122 -14.100 -8.561 1.00 95.44 83 TYR A O 1
ATOM 665 N N . TYR A 1 84 ? -7.419 -14.063 -7.111 1.00 92.62 84 TYR A N 1
ATOM 666 C CA . TYR A 1 84 ? -7.329 -12.601 -7.010 1.00 92.62 84 TYR A CA 1
ATOM 667 C C . TYR A 1 84 ? -6.469 -11.997 -8.131 1.00 92.62 84 TYR A C 1
ATOM 669 O O . TYR A 1 84 ? -5.622 -11.134 -7.903 1.00 92.62 84 TYR A O 1
ATOM 677 N N . ALA A 1 85 ? -6.679 -12.469 -9.357 1.00 92.69 85 ALA A N 1
ATOM 678 C CA . ALA A 1 85 ? -6.033 -11.982 -10.563 1.00 92.69 85 ALA A CA 1
ATOM 679 C C . ALA A 1 85 ? -7.072 -11.849 -11.683 1.00 92.69 85 ALA A C 1
ATOM 681 O O . ALA A 1 85 ? -8.066 -12.567 -11.721 1.00 92.69 85 ALA A O 1
ATOM 682 N N . GLY A 1 86 ? -6.838 -10.930 -12.621 1.00 91.69 86 GLY A N 1
ATOM 683 C CA . GLY A 1 86 ? -7.700 -10.777 -13.799 1.00 91.69 86 GLY A CA 1
ATOM 684 C C . GLY A 1 86 ? -7.504 -11.857 -14.873 1.00 91.69 86 GLY A C 1
ATOM 685 O O . GLY A 1 86 ? -8.050 -11.714 -15.964 1.00 91.69 86 GLY A O 1
ATOM 686 N N . ARG A 1 87 ? -6.678 -12.874 -14.607 1.00 85.62 87 ARG A N 1
ATOM 687 C CA . ARG A 1 87 ? -6.292 -13.943 -15.533 1.00 85.62 87 ARG A CA 1
ATOM 688 C C . ARG A 1 87 ? -5.950 -15.219 -14.780 1.00 85.62 87 ARG A C 1
ATOM 690 O O . ARG A 1 87 ? -5.437 -15.079 -13.647 1.00 85.62 87 ARG A O 1
#

Mean predicted aligned error: 3.36 Å

pLDDT: mean 93.84, std 4.55, range [66.75, 98.38]

Foldseek 3Di:
DVVQVVCVVVVAFGFDAFPPQRDTDGHDDDDPVVDDPVSVVVNVVSRVVVVVVVQVVCVVVVHDDDPPPPDPPDGDDDPCVVVPDPD

Solvent-accessible surface area (backbone atoms only — not comparable to full-atom values): 5678 Å² total; per-residue (Å²): 117,76,66,47,57,61,25,58,77,69,74,50,42,46,75,44,77,41,78,72,77,71,38,83,42,76,50,71,91,80,71,74,78,91,59,44,72,68,58,51,53,54,52,51,50,52,49,51,55,51,50,53,52,49,54,51,55,34,47,78,70,75,44,79,80,80,90,66,73,86,70,80,89,74,78,70,83,58,95,61,58,72,70,77,50,102,107

Secondary structure (DSSP, 8-state):
-THHHHHHHTT--EEEEETTTTEEEEE-PPP-TT--HHHHHHHHHHHHHHHHHHHHHHHHTT--------S-S-----GGGGGSS--

InterPro domains:
  IPR010261 Tir chaperone protein (CesT) family [PF05932] (1-54)

Radius of gyration: 14.53 Å; Cα contacts (8 Å, |Δi|>4): 61; chains: 1; bounding box: 32×35×33 Å

Sequence (87 aa):
MNANLWFAENGGPYLCYESGAQSLLLALRFPLDDATPEKLENEIEVVVKSMENLYLVLHNQGITLENEHMKIEEISSSDNKHYYAGR